Protein 5ZKT (pdb70)

Organism: Oryza sativa subsp. japonica (NCBI:txid39947)

Radius of gyration: 13.27 Å; Cα contacts (8 Å, |Δi|>4): 125; c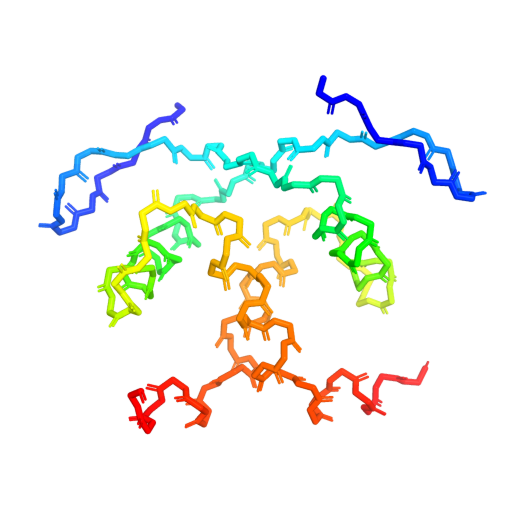hains: 2; bounding box: 32×37×24 Å

Solvent-accessible surface area: 6589 Å² total; per-residue (Å²): 93,127,9,174,25,113,140,30,101,90,66,44,121,3,120,0,44,73,69,4,0,72,85,0,12,81,8,12,57,136,35,60,81,112,85,41,5,96,0,0,35,51,0,18,134,32,0,46,66,25,20,106,154,156,51,108,5,163,39,119,162,33,99,61,34,43,91,2,116,0,40,72,74,8,0,76,66,0,23,76,9,20,68,116,43,58,80,139,117,26,12,114,0,0,50,57,0,24,146,29,1,44,82,16,20,115,156,40,174

InterPro domains:
  IPR005333 Transcription factor, TCP [PTHR31072] (51-388)
  IPR017887 Transcription factor TCP subgroup [PF03634] (60-194)
  IPR017887 Transcription factor TCP subgroup [PS51369] (61-119)
  IPR017888 CYC/TB1, R domain [PS51370] (178-195)

Structure (mmCIF, N/CA/C/O backbone):
data_5ZKT
#
_entry.id   5ZKT
#
_cell.length_a   42.280
_cell.length_b   43.710
_cell.length_c   72.370
_cell.angle_alpha   90.000
_cell.angle_beta   90.000
_cell.angle_gamma   90.000
#
_symmetry.space_group_name_H-M   'P 21 21 21'
#
loop_
_entity.id
_entity.type
_entity.pdbx_description
1 polymer 'Putative transcription factor PCF6'
2 water water
#
loop_
_atom_site.group_PDB
_atom_site.id
_atom_site.type_symbol
_atom_site.label_atom_id
_atom_site.label_alt_id
_atom_site.label_comp_id
_atom_site.label_asym_id
_atom_site.label_entity_id
_atom_site.label_seq_id
_atom_site.pdbx_PDB_ins_code
_atom_site.Cartn_x
_atom_site.Cartn_y
_atom_site.Cartn_z
_atom_site.occupancy
_atom_site.B_iso_or_equiv
_atom_site.auth_seq_id
_atom_site.auth_comp_id
_atom_site.auth_asym_id
_atom_site.auth_atom_id
_atom_site.pdbx_PDB_model_num
ATOM 1 N N . SER A 1 1 ? 16.307 7.424 -17.090 1.00 44.82 5 SER A N 1
ATOM 2 C CA . SER A 1 1 ? 15.734 7.113 -15.786 1.00 41.24 5 SER A CA 1
ATOM 3 C C . SER A 1 1 ? 14.558 8.028 -15.417 1.00 38.74 5 SER A C 1
ATOM 4 O O . SER A 1 1 ? 13.925 7.832 -14.382 1.00 36.54 5 SER A O 1
ATOM 7 N N . LYS A 1 2 ? 14.264 9.022 -16.256 1.00 35.38 6 LYS A N 1
ATOM 8 C CA . LYS A 1 2 ? 13.213 9.992 -15.971 1.00 31.36 6 LYS A CA 1
ATOM 9 C C . LYS A 1 2 ? 12.130 9.912 -17.040 1.00 31.10 6 LYS A C 1
ATOM 10 O O . LYS A 1 2 ? 12.341 9.354 -18.121 1.00 32.01 6 LYS A O 1
ATOM 16 N N . VAL A 1 3 ? 10.970 10.487 -16.729 1.00 26.87 7 VAL A N 1
ATOM 17 C CA . VAL A 1 3 ? 9.837 10.542 -17.651 1.00 27.10 7 VAL A CA 1
ATOM 18 C C . VAL A 1 3 ? 9.114 11.876 -17.463 1.00 23.86 7 VAL A C 1
ATOM 19 O O . VAL A 1 3 ? 9.030 12.398 -16.352 1.00 23.86 7 VAL A O 1
ATOM 23 N N . TYR A 1 4 ? 8.611 12.443 -18.558 1.00 26.11 8 TYR A N 1
ATOM 24 C CA . TYR A 1 4 ? 7.723 13.592 -18.440 1.00 25.18 8 TYR A CA 1
ATOM 25 C C . TYR A 1 4 ? 6.327 13.133 -18.045 1.00 25.21 8 TYR A C 1
ATOM 26 O O . TYR A 1 4 ? 5.818 12.147 -18.581 1.00 25.02 8 TYR A O 1
ATOM 35 N N . THR A 1 5 ? 5.706 13.855 -17.104 1.00 24.28 9 THR A N 1
ATOM 36 C CA . THR A 1 5 ? 4.291 13.698 -16.783 1.00 21.37 9 THR A CA 1
ATOM 37 C C . THR A 1 5 ? 3.605 15.054 -16.889 1.00 26.49 9 THR A C 1
ATOM 38 O O . THR A 1 5 ? 4.256 16.100 -16.999 1.00 25.94 9 THR A O 1
ATOM 42 N N . ALA A 1 6 ? 2.271 15.036 -16.850 1.00 24.42 10 ALA A N 1
ATOM 43 C CA . ALA A 1 6 ? 1.525 16.289 -16.878 1.00 26.59 10 ALA A CA 1
ATOM 44 C C . ALA A 1 6 ? 1.847 17.182 -15.685 1.00 31.34 10 ALA A C 1
ATOM 45 O O . ALA A 1 6 ? 1.664 18.400 -15.772 1.00 28.80 10 ALA A O 1
ATOM 47 N N . LYS A 1 7 ? 2.329 16.614 -14.580 1.00 27.82 11 LYS A N 1
ATOM 48 C CA . LYS A 1 7 ? 2.638 17.384 -13.382 1.00 33.20 11 LYS A CA 1
ATOM 49 C C . LYS A 1 7 ? 4.134 17.582 -13.168 1.00 34.60 11 LYS A C 1
ATOM 50 O O . LYS A 1 7 ? 4.536 18.044 -12.096 1.00 38.70 11 LYS A O 1
ATOM 56 N N . GLY A 1 8 ? 4.962 17.234 -14.142 1.00 31.13 12 GLY A N 1
ATOM 57 C CA . GLY A 1 8 ? 6.393 17.470 -14.085 1.00 34.01 12 GLY A CA 1
ATOM 58 C C . GLY A 1 8 ? 7.198 16.203 -14.306 1.00 33.41 12 GLY A C 1
ATOM 59 O O . GLY A 1 8 ? 6.666 15.111 -14.503 1.00 30.81 12 GLY A O 1
ATOM 60 N N . ILE A 1 9 ? 8.522 16.373 -14.266 1.00 31.24 13 ILE A N 1
ATOM 61 C CA . ILE A 1 9 ? 9.437 15.256 -14.465 1.00 32.06 13 ILE A CA 1
ATOM 62 C C . ILE A 1 9 ? 9.415 14.342 -13.245 1.00 33.28 13 ILE A C 1
ATOM 63 O O . ILE A 1 9 ? 9.394 14.809 -12.095 1.00 30.52 13 ILE A O 1
ATOM 68 N N . ARG A 1 10 ? 9.418 13.028 -13.490 1.00 29.08 14 ARG A N 1
ATOM 69 C CA . ARG A 1 10 ? 9.412 12.035 -12.421 1.00 28.77 14 ARG A CA 1
ATOM 70 C C . ARG A 1 10 ? 10.417 10.930 -12.724 1.00 28.35 14 ARG A C 1
ATOM 71 O O . ARG A 1 10 ? 10.839 10.731 -13.866 1.00 29.66 14 ARG A O 1
ATOM 79 N N . ASP A 1 11 ? 10.779 10.197 -11.673 1.00 29.80 15 ASP A N 1
ATOM 80 C CA . ASP A 1 11 ? 11.649 9.040 -11.804 1.00 31.22 15 ASP A CA 1
ATOM 81 C C . ASP A 1 11 ? 10.864 7.833 -12.298 1.00 30.83 15 ASP A C 1
ATOM 82 O O . ASP A 1 11 ? 9.734 7.590 -11.868 1.00 30.17 15 ASP A O 1
ATOM 87 N N . ARG A 1 12 ? 11.480 7.054 -13.183 1.00 25.30 16 ARG A N 1
ATOM 88 C CA . ARG A 1 12 ? 10.851 5.810 -13.601 1.00 24.21 16 ARG A CA 1
ATOM 89 C C . ARG A 1 12 ? 10.954 4.729 -12.531 1.00 28.03 16 ARG A C 1
ATOM 90 O O . ARG A 1 12 ? 10.142 3.801 -12.534 1.00 28.04 16 ARG A O 1
ATOM 98 N N . ARG A 1 13 ? 11.917 4.835 -11.620 1.00 27.45 17 ARG A N 1
ATOM 99 C CA . ARG A 1 13 ? 12.042 3.869 -10.534 1.00 26.87 17 ARG A CA 1
ATOM 100 C C . ARG A 1 13 ? 11.227 4.322 -9.331 1.00 28.09 17 ARG A C 1
ATOM 101 O O . ARG A 1 13 ? 11.337 5.474 -8.897 1.00 32.77 17 ARG A O 1
ATOM 109 N N . VAL A 1 14 ? 10.415 3.413 -8.790 1.00 25.18 18 VAL A N 1
ATOM 110 C CA . VAL A 1 14 ? 9.618 3.680 -7.602 1.00 25.53 18 VAL A CA 1
ATOM 111 C C . VAL A 1 14 ? 10.053 2.704 -6.521 1.00 27.05 18 VAL A C 1
ATOM 112 O O . VAL A 1 14 ? 10.360 1.546 -6.809 1.00 27.40 18 VAL A O 1
ATOM 116 N N . ARG A 1 15 ? 10.095 3.180 -5.288 1.00 23.92 19 ARG A N 1
ATOM 117 C CA . ARG A 1 15 ? 10.556 2.390 -4.155 1.00 26.26 19 ARG A CA 1
ATOM 118 C C . ARG A 1 15 ? 9.347 1.916 -3.358 1.00 26.40 19 ARG A C 1
ATOM 119 O O . ARG A 1 15 ? 8.558 2.734 -2.864 1.00 30.52 19 ARG A O 1
ATOM 127 N N . LEU A 1 16 ? 9.195 0.603 -3.239 1.00 26.15 20 LEU A N 1
ATOM 128 C CA . LEU A 1 16 ? 8.086 0.037 -2.485 1.00 23.33 20 LEU A CA 1
ATOM 129 C C . LEU A 1 16 ? 8.501 -0.165 -1.030 1.00 26.17 20 LEU A C 1
ATOM 130 O O . LEU A 1 16 ? 9.671 -0.419 -0.737 1.00 26.89 20 LEU A O 1
ATOM 135 N N . SER A 1 17 ? 7.534 -0.027 -0.122 1.00 24.09 21 SER A N 1
ATOM 136 C CA . SER A 1 17 ? 7.752 -0.427 1.263 1.00 26.20 21 SER A CA 1
ATOM 137 C C . SER A 1 17 ? 8.031 -1.925 1.326 1.00 27.40 21 SER A C 1
ATOM 138 O O . SER A 1 17 ? 7.761 -2.671 0.379 1.00 25.48 21 SER A O 1
ATOM 141 N N . VAL A 1 18 ? 8.587 -2.381 2.455 1.00 25.67 22 VAL A N 1
ATOM 142 C CA . VAL A 1 18 ? 8.835 -3.813 2.589 1.00 24.46 22 VAL A CA 1
ATOM 143 C C . VAL A 1 18 ? 7.527 -4.580 2.455 1.00 24.08 22 VAL A C 1
ATOM 144 O O . VAL A 1 18 ? 7.443 -5.577 1.727 1.00 25.91 22 VAL A O 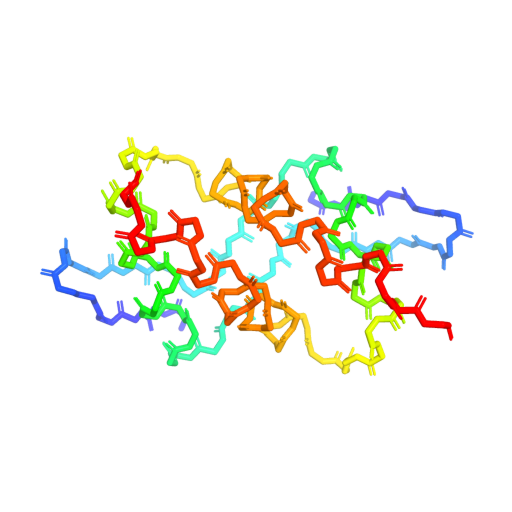1
ATOM 148 N N . SER A 1 19 ? 6.488 -4.115 3.148 1.00 26.30 23 SER A N 1
ATOM 149 C CA . SER A 1 19 ? 5.222 -4.834 3.174 1.00 28.23 23 SER A CA 1
ATOM 150 C C . SER A 1 19 ? 4.569 -4.847 1.798 1.00 27.04 23 SER A C 1
ATOM 151 O O . SER A 1 19 ? 4.085 -5.886 1.340 1.00 26.32 23 SER A O 1
ATOM 154 N N . THR A 1 20 ? 4.571 -3.704 1.119 1.00 25.11 24 THR A N 1
ATOM 155 C CA . THR A 1 20 ? 3.993 -3.643 -0.220 1.00 25.31 24 THR A CA 1
ATOM 156 C C . THR A 1 20 ? 4.817 -4.443 -1.223 1.00 24.06 24 THR A C 1
ATOM 157 O O . THR A 1 20 ? 4.260 -5.100 -2.107 1.00 24.91 24 THR A O 1
ATOM 161 N N . ALA A 1 21 ? 6.146 -4.415 -1.098 1.00 22.59 25 ALA A N 1
ATOM 162 C CA . ALA A 1 21 ? 6.977 -5.211 -1.997 1.00 23.66 25 ALA A CA 1
ATOM 163 C C . ALA A 1 21 ? 6.681 -6.704 -1.868 1.00 25.13 25 ALA A C 1
ATOM 164 O O . ALA A 1 21 ? 6.606 -7.414 -2.877 1.00 24.67 25 ALA A O 1
ATOM 166 N N . ILE A 1 22 ? 6.523 -7.208 -0.640 1.00 23.96 26 ILE A N 1
ATOM 167 C CA . ILE A 1 22 ? 6.198 -8.623 -0.465 1.00 25.31 26 ILE A CA 1
ATOM 168 C C . ILE A 1 22 ? 4.901 -8.973 -1.189 1.00 25.28 26 ILE A C 1
ATOM 169 O O . ILE A 1 22 ? 4.816 -9.990 -1.891 1.00 27.07 26 ILE A O 1
ATOM 174 N N . GLN A 1 23 ? 3.874 -8.130 -1.038 1.00 23.71 27 GLN A N 1
ATOM 175 C CA . GLN A 1 23 ? 2.601 -8.392 -1.703 1.00 27.12 27 GLN A CA 1
ATOM 176 C C . GLN A 1 23 ? 2.737 -8.282 -3.213 1.00 26.01 27 GLN A C 1
ATOM 177 O O . GLN A 1 23 ? 2.171 -9.093 -3.958 1.00 26.28 27 GLN A O 1
ATOM 183 N N . PHE A 1 24 ? 3.474 -7.272 -3.681 1.00 23.92 28 PHE A N 1
ATOM 184 C CA . PHE A 1 24 ? 3.581 -7.044 -5.121 1.00 20.77 28 PHE A CA 1
ATOM 185 C C . PHE A 1 24 ? 4.285 -8.206 -5.817 1.00 22.85 28 PHE A C 1
ATOM 186 O O . PHE A 1 24 ? 3.860 -8.659 -6.887 1.00 23.00 28 PHE A O 1
ATOM 194 N N . TYR A 1 25 ? 5.380 -8.694 -5.234 1.00 24.75 29 TYR A N 1
ATOM 195 C CA . TYR A 1 25 ? 6.111 -9.764 -5.891 1.00 26.50 29 TYR A CA 1
ATOM 196 C C . TYR A 1 25 ? 5.336 -11.069 -5.844 1.00 27.48 29 TYR A C 1
ATOM 197 O O . TYR A 1 25 ? 5.439 -11.873 -6.778 1.00 28.81 29 TYR A O 1
ATOM 206 N N . ASP A 1 26 ? 4.538 -11.288 -4.792 1.00 26.60 30 ASP A N 1
ATOM 207 C CA . ASP A 1 26 ? 3.650 -12.446 -4.786 1.00 28.27 30 ASP A CA 1
ATOM 208 C C . ASP A 1 26 ? 2.680 -12.369 -5.949 1.00 32.06 30 ASP A C 1
ATOM 209 O O . ASP A 1 26 ? 2.427 -13.369 -6.633 1.00 31.64 30 ASP A O 1
ATOM 214 N N . LEU A 1 27 ? 2.150 -11.172 -6.204 1.00 28.90 31 LEU A N 1
ATOM 215 C CA . LEU A 1 27 ? 1.232 -10.995 -7.319 1.00 29.77 31 LEU A CA 1
ATOM 216 C C . LEU A 1 27 ? 1.947 -11.126 -8.658 1.00 27.72 31 LEU A C 1
ATOM 217 O O . LEU A 1 27 ? 1.421 -11.749 -9.584 1.00 29.42 31 LEU A O 1
ATOM 222 N N . GLN A 1 28 ? 3.141 -10.533 -8.793 1.00 26.71 32 GLN A N 1
ATOM 223 C CA . GLN A 1 28 ? 3.869 -10.660 -10.055 1.00 29.12 32 GLN A CA 1
ATOM 224 C C . GLN A 1 28 ? 4.110 -12.124 -10.402 1.00 32.00 32 GLN A C 1
ATOM 225 O O . GLN A 1 28 ? 3.988 -12.524 -11.566 1.00 30.54 32 GLN A O 1
ATOM 231 N N . ASP A 1 29 ? 4.451 -12.937 -9.402 1.00 31.69 33 ASP A N 1
ATOM 232 C CA . ASP A 1 29 ? 4.662 -14.360 -9.646 1.00 35.09 33 ASP A CA 1
ATOM 233 C C . ASP A 1 29 ? 3.371 -15.031 -10.107 1.00 33.70 33 ASP A C 1
ATOM 234 O O . ASP A 1 29 ? 3.381 -15.805 -11.071 1.00 37.16 33 ASP A O 1
ATOM 239 N N . ARG A 1 30 ? 2.252 -14.739 -9.435 1.00 28.29 34 ARG A N 1
ATOM 240 C CA . ARG A 1 30 ? 0.973 -15.341 -9.817 1.00 34.53 34 ARG A CA 1
ATOM 241 C C . ARG A 1 30 ? 0.562 -14.931 -11.225 1.00 33.18 34 ARG A C 1
ATOM 242 O O . ARG A 1 30 ? 0.009 -15.741 -11.976 1.00 35.45 34 ARG A O 1
ATOM 250 N N . LEU A 1 31 ? 0.806 -13.672 -11.598 1.00 27.13 35 LEU A N 1
ATOM 251 C CA . LEU A 1 31 ? 0.432 -13.231 -12.939 1.00 26.19 35 LEU A CA 1
ATOM 252 C C . LEU A 1 31 ? 1.319 -13.861 -14.001 1.00 30.56 35 LEU A C 1
ATOM 253 O O . LEU A 1 31 ? 0.855 -14.129 -15.115 1.00 30.56 35 LEU A O 1
ATOM 258 N N . GLY A 1 32 ? 2.591 -14.091 -13.682 1.00 28.60 36 GLY A N 1
ATOM 259 C CA . GLY A 1 32 ? 3.536 -14.695 -14.601 1.00 30.12 36 GLY A CA 1
ATOM 260 C C . GLY A 1 32 ? 4.294 -13.731 -15.484 1.00 34.69 36 GLY A C 1
ATOM 261 O O . GLY A 1 32 ? 5.004 -14.181 -16.396 1.00 34.52 36 GLY A O 1
ATOM 262 N N . TYR A 1 33 ? 4.158 -12.425 -15.260 1.00 31.85 37 TYR A N 1
ATOM 263 C CA . TYR A 1 33 ? 4.869 -11.443 -16.066 1.00 30.14 37 TYR A CA 1
ATOM 264 C C . TYR A 1 33 ? 6.355 -11.445 -15.737 1.00 34.74 37 TYR A C 1
ATOM 265 O O . TYR A 1 33 ? 6.750 -11.547 -14.571 1.00 35.16 37 TYR A O 1
ATOM 274 N N . ASP A 1 34 ? 7.174 -11.295 -16.780 1.00 35.97 38 ASP A N 1
ATOM 275 C CA . ASP A 1 34 ? 8.623 -11.275 -16.610 1.00 41.63 38 ASP A CA 1
ATOM 276 C C . ASP A 1 34 ? 9.107 -9.953 -16.023 1.00 39.94 38 ASP A C 1
ATOM 277 O O . ASP A 1 34 ? 10.006 -9.935 -15.173 1.00 41.58 38 ASP A O 1
ATOM 282 N N . GLN A 1 35 ? 8.537 -8.848 -16.462 1.00 35.98 39 GLN A N 1
ATOM 283 C CA . GLN A 1 35 ? 8.940 -7.517 -16.029 1.00 32.83 39 GLN A CA 1
ATOM 284 C C . GLN A 1 35 ? 7.978 -7.011 -14.975 1.00 27.66 39 GLN A C 1
ATOM 285 O O . GLN A 1 35 ? 6.762 -7.044 -15.206 1.00 28.57 39 GLN A O 1
ATOM 291 N N . PRO A 1 36 ? 8.463 -6.518 -13.837 1.00 26.97 40 PRO A N 1
ATOM 292 C CA . PRO A 1 36 ? 7.545 -5.972 -12.824 1.00 24.10 40 PRO A CA 1
ATOM 293 C C . PRO A 1 36 ? 6.672 -4.849 -13.357 1.00 22.55 40 PRO A C 1
ATOM 294 O O . PRO A 1 36 ? 5.545 -4.678 -12.888 1.00 23.75 40 PRO A O 1
ATOM 298 N N . SER A 1 37 ? 7.161 -4.072 -14.325 1.00 22.18 41 SER A N 1
ATOM 299 C CA . SER A 1 37 ? 6.344 -2.985 -14.868 1.00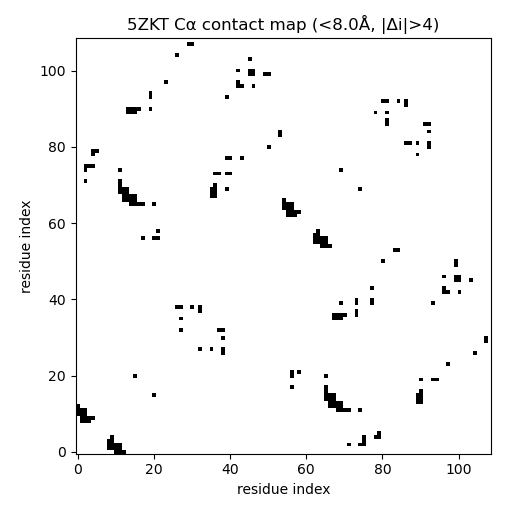 21.96 41 SER A CA 1
ATOM 300 C C . SER A 1 37 ? 5.024 -3.504 -15.442 1.00 23.28 41 SER A C 1
ATOM 301 O O . SER A 1 37 ? 3.980 -2.850 -15.308 1.00 22.00 41 SER A O 1
ATOM 304 N N . LYS A 1 38 ? 5.037 -4.689 -16.066 1.00 21.37 42 LYS A N 1
ATOM 305 C CA . LYS A 1 38 ? 3.801 -5.224 -16.631 1.00 22.66 42 LYS A CA 1
ATOM 306 C C . LYS A 1 38 ? 2.793 -5.618 -15.555 1.00 21.28 42 LYS A C 1
ATOM 307 O O . LYS A 1 38 ? 1.578 -5.556 -15.799 1.00 20.78 42 LYS A O 1
ATOM 313 N N . ALA A 1 39 ? 3.257 -6.050 -14.374 1.00 21.17 43 ALA A N 1
ATOM 314 C CA . ALA A 1 39 ? 2.317 -6.314 -13.288 1.00 21.68 43 ALA A CA 1
ATOM 315 C C . ALA A 1 39 ? 1.696 -5.018 -12.772 1.00 22.25 43 ALA A C 1
ATOM 316 O O . ALA A 1 39 ? 0.524 -5.002 -12.382 1.00 19.72 43 ALA A O 1
ATOM 318 N N . ILE A 1 40 ? 2.468 -3.927 -12.747 1.00 20.27 44 ILE A N 1
ATOM 319 C CA . ILE A 1 40 ? 1.895 -2.634 -12.366 1.00 20.29 44 ILE A CA 1
ATOM 320 C C . ILE A 1 40 ? 0.849 -2.208 -13.381 1.00 19.79 44 ILE A C 1
ATOM 321 O O . ILE A 1 40 ? -0.243 -1.760 -13.018 1.00 20.08 44 ILE A O 1
ATOM 326 N N . GLU A 1 41 ? 1.166 -2.340 -14.672 1.00 19.67 45 GLU A N 1
ATOM 327 C CA . GLU A 1 41 ? 0.188 -2.016 -15.709 1.00 18.40 45 GLU A CA 1
ATOM 328 C C . GLU A 1 41 ? -1.071 -2.869 -15.567 1.00 21.53 45 GLU A C 1
ATOM 329 O O . GLU A 1 41 ? -2.195 -2.377 -15.732 1.00 21.34 45 GLU A O 1
ATOM 335 N N . TRP A 1 42 ? -0.904 -4.152 -15.251 1.00 19.10 46 TRP A N 1
ATOM 336 C CA . TRP A 1 42 ? -2.059 -5.022 -15.088 1.00 20.03 46 TRP A CA 1
ATOM 337 C C . TRP A 1 42 ? -2.930 -4.546 -13.936 1.00 19.29 46 TRP A C 1
ATOM 338 O O . TRP A 1 42 ? -4.160 -4.506 -14.051 1.00 21.43 46 TRP A O 1
ATOM 349 N N . LEU A 1 43 ? -2.305 -4.175 -12.818 1.00 18.74 47 LEU A N 1
ATOM 350 C CA . LEU A 1 43 ? -3.065 -3.640 -11.691 1.00 20.95 47 LEU A CA 1
ATOM 351 C C . LEU A 1 43 ? -3.859 -2.408 -12.090 1.00 20.56 47 LEU A C 1
ATOM 352 O O . LEU A 1 43 ? -5.017 -2.253 -11.694 1.00 19.94 47 LEU A O 1
ATOM 357 N N . ILE A 1 44 ? -3.241 -1.493 -12.842 1.00 21.00 48 ILE A N 1
ATOM 358 C CA . ILE A 1 44 ? -3.954 -0.288 -13.250 1.00 21.04 48 ILE A CA 1
ATOM 359 C C . ILE A 1 44 ? -5.188 -0.659 -14.069 1.00 24.08 48 ILE A C 1
ATOM 360 O O . ILE A 1 44 ? -6.283 -0.127 -13.852 1.00 25.55 48 ILE A O 1
ATOM 365 N N . LYS A 1 45 ? -5.038 -1.619 -14.987 1.00 21.95 49 LYS A N 1
ATOM 366 C CA . LYS A 1 45 ? -6.178 -2.053 -15.787 1.00 22.09 49 LYS A CA 1
ATOM 367 C C . LYS A 1 45 ? -7.227 -2.749 -14.932 1.00 25.12 49 LYS A C 1
ATOM 368 O O . LYS A 1 45 ? -8.429 -2.506 -15.094 1.00 24.01 49 LYS A O 1
ATOM 374 N N . ALA A 1 46 ? -6.791 -3.613 -14.010 1.00 22.44 50 ALA A N 1
ATOM 375 C CA . ALA A 1 46 ? -7.734 -4.400 -13.228 1.00 19.19 50 ALA A CA 1
ATOM 376 C C . ALA A 1 46 ? -8.446 -3.561 -12.173 1.00 24.14 50 ALA A C 1
ATOM 377 O O . ALA A 1 46 ? -9.506 -3.969 -11.683 1.00 25.82 50 ALA A O 1
ATOM 379 N N . ALA A 1 47 ? -7.895 -2.404 -11.809 1.00 22.17 51 ALA A N 1
ATOM 380 C CA . ALA A 1 47 ? -8.523 -1.517 -10.838 1.00 22.12 51 ALA A CA 1
ATOM 381 C C . ALA A 1 47 ? -9.448 -0.492 -11.492 1.00 26.73 51 ALA A C 1
ATOM 382 O O . ALA A 1 47 ? -9.880 0.454 -10.825 1.00 25.34 51 ALA A O 1
ATOM 384 N N . ALA A 1 48 ? -9.775 -0.677 -12.773 1.00 26.90 52 ALA A N 1
ATOM 385 C CA . ALA A 1 48 ? -10.463 0.358 -13.544 1.00 30.05 52 ALA A CA 1
ATOM 386 C C . ALA A 1 48 ? -11.775 0.796 -12.899 1.00 32.27 52 ALA A C 1
ATOM 387 O O . ALA A 1 48 ? -12.117 1.986 -12.926 1.00 35.51 52 ALA A O 1
ATOM 389 N N . ALA A 1 49 ? -12.533 -0.142 -12.326 1.00 30.52 53 ALA A N 1
ATOM 390 C CA . ALA A 1 49 ? -13.823 0.224 -11.746 1.00 34.92 53 ALA A CA 1
ATOM 391 C C . ALA A 1 49 ? -13.636 1.151 -10.551 1.00 39.44 53 ALA A C 1
ATOM 392 O O . ALA A 1 49 ? -14.300 2.190 -10.446 1.00 40.39 53 ALA A O 1
ATOM 394 N N 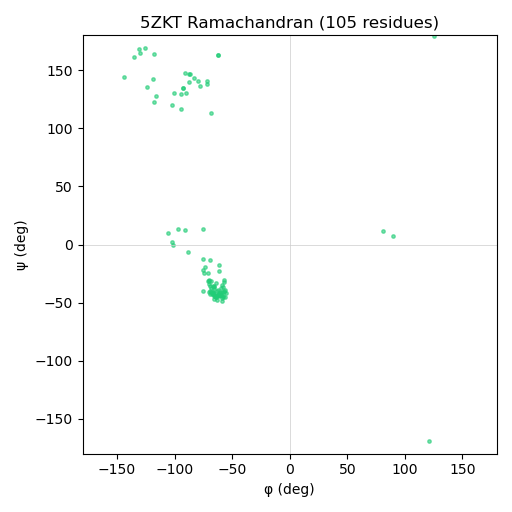. ALA A 1 50 ? -12.709 0.809 -9.652 1.00 34.29 54 ALA A N 1
ATOM 395 C CA . ALA A 1 50 ? -12.446 1.678 -8.512 1.00 33.04 54 ALA A CA 1
ATOM 396 C C . ALA A 1 50 ? -11.828 3.002 -8.949 1.00 38.37 54 ALA A C 1
ATOM 397 O O . ALA A 1 50 ? -12.121 4.048 -8.355 1.00 39.86 54 ALA A O 1
ATOM 399 N N . ILE A 1 51 ? -10.984 2.983 -9.984 1.00 32.87 55 ILE A N 1
ATOM 400 C CA . ILE A 1 51 ? -10.375 4.218 -10.469 1.00 28.58 55 ILE A CA 1
ATOM 401 C C . ILE A 1 51 ? -11.431 5.131 -11.075 1.00 40.07 55 ILE A C 1
ATOM 402 O O . ILE A 1 51 ? -11.401 6.354 -10.880 1.00 42.02 55 ILE A O 1
ATOM 407 N N . ASP A 1 52 ? -12.376 4.557 -11.823 1.00 37.90 56 ASP A N 1
ATOM 408 C CA . ASP A 1 52 ? -13.429 5.366 -12.431 1.00 46.47 56 ASP A CA 1
ATOM 409 C C . ASP A 1 52 ? -14.249 6.077 -11.362 1.00 46.26 56 ASP A C 1
ATOM 410 O O . ASP A 1 52 ? -14.587 7.257 -11.511 1.00 53.58 56 ASP A O 1
ATOM 415 N N . LYS A 1 53 ? -14.555 5.376 -10.266 1.00 46.05 57 LYS A N 1
ATOM 416 C CA . LYS A 1 53 ? -15.354 5.917 -9.171 1.00 50.09 57 LYS A CA 1
ATOM 417 C C . LYS A 1 53 ? -14.574 6.888 -8.295 1.00 54.18 57 LYS A C 1
ATOM 418 O O . LYS A 1 53 ? -15.043 7.216 -7.198 1.00 55.96 57 LYS A O 1
ATOM 424 N N . LEU A 1 54 ? -13.408 7.339 -8.761 1.00 54.76 58 LEU A N 1
ATOM 425 C CA . LEU A 1 54 ? -12.545 8.293 -8.060 1.00 56.68 58 LEU A CA 1
ATOM 426 C C . LEU A 1 54 ? -12.050 7.742 -6.723 1.00 61.39 58 LEU A C 1
ATOM 427 O O . LEU A 1 54 ? -12.831 7.473 -5.807 1.00 65.93 58 LEU A O 1
ATOM 432 N N . SER B 1 1 ? 17.875 -1.653 0.141 1.00 36.19 5 SER B N 1
ATOM 433 C CA . SER B 1 1 ? 16.704 -1.771 -0.723 1.00 37.00 5 SER B CA 1
ATOM 434 C C . SER B 1 1 ? 16.337 -3.225 -1.061 1.00 38.77 5 SER B C 1
ATOM 435 O O . SER B 1 1 ? 15.502 -3.477 -1.933 1.00 39.77 5 SER B O 1
ATOM 438 N N . LYS B 1 2 ? 16.942 -4.187 -0.373 1.00 39.43 6 LYS B N 1
ATOM 439 C CA . LYS B 1 2 ? 16.608 -5.584 -0.602 1.00 37.15 6 LYS B CA 1
ATOM 440 C C . LYS B 1 2 ? 15.433 -6.003 0.272 1.00 38.15 6 LYS B C 1
ATOM 441 O O . LYS B 1 2 ? 15.251 -5.509 1.388 1.00 38.80 6 LYS B O 1
ATOM 447 N N . VAL B 1 3 ? 14.617 -6.912 -0.256 1.00 30.75 7 VAL B N 1
ATOM 448 C CA . VAL B 1 3 ? 13.568 -7.560 0.520 1.00 31.78 7 VAL B CA 1
ATOM 449 C C . VAL B 1 3 ? 13.766 -9.068 0.433 1.00 34.18 7 VAL B C 1
ATOM 450 O O . VAL B 1 3 ? 14.073 -9.612 -0.634 1.00 27.59 7 VAL B O 1
ATOM 454 N N . TYR B 1 4 ? 13.638 -9.740 1.569 1.00 32.78 8 TYR B N 1
ATOM 455 C CA . TYR B 1 4 ? 13.758 -11.187 1.606 1.00 32.86 8 TYR B CA 1
ATOM 456 C C . TYR B 1 4 ? 12.388 -11.823 1.448 1.00 30.01 8 TYR B C 1
ATOM 457 O O . TYR B 1 4 ? 11.408 -11.388 2.057 1.00 33.27 8 TYR B O 1
ATOM 466 N N . THR B 1 5 ? 12.314 -12.845 0.605 1.00 31.54 9 THR B N 1
ATOM 467 C CA . THR B 1 5 ? 11.077 -13.580 0.414 1.00 33.28 9 THR B CA 1
ATOM 468 C C . THR B 1 5 ? 11.358 -15.068 0.526 1.00 31.67 9 THR B C 1
ATOM 469 O O . THR B 1 5 ? 12.515 -15.509 0.534 1.00 31.10 9 THR B O 1
ATOM 473 N N . ALA B 1 6 ? 10.273 -15.843 0.612 1.00 33.97 10 ALA B N 1
ATOM 474 C CA . ALA B 1 6 ? 10.390 -17.298 0.636 1.00 35.97 10 ALA B CA 1
ATOM 475 C C . ALA B 1 6 ? 11.017 -17.848 -0.637 1.00 34.46 10 ALA B C 1
ATOM 476 O O . ALA B 1 6 ? 11.479 -18.993 -0.644 1.00 38.05 10 ALA B O 1
ATOM 478 N N . LYS B 1 7 ? 11.043 -17.061 -1.708 1.00 32.92 11 LYS B N 1
ATOM 479 C CA . LYS B 1 7 ? 11.625 -17.463 -2.980 1.00 34.66 11 LYS B CA 1
ATOM 480 C C . LYS B 1 7 ? 13.002 -16.858 -3.220 1.00 38.80 11 LYS B C 1
ATOM 481 O O . LYS B 1 7 ? 13.585 -17.077 -4.289 1.00 39.69 11 LYS B O 1
ATOM 487 N N . GLY B 1 8 ? 13.525 -16.096 -2.267 1.00 32.99 12 GLY B N 1
ATOM 488 C CA . GLY B 1 8 ? 14.817 -15.455 -2.384 1.00 34.90 12 GLY B CA 1
ATOM 489 C C . GLY B 1 8 ? 14.699 -13.948 -2.264 1.00 34.09 12 GLY B C 1
ATOM 490 O O . GLY B 1 8 ? 13.649 -13.399 -1.921 1.00 32.99 12 GLY B O 1
ATOM 491 N N . ILE B 1 9 ? 15.802 -13.274 -2.580 1.00 34.58 13 ILE B N 1
ATOM 492 C CA . ILE B 1 9 ? 15.901 -11.831 -2.389 1.00 31.57 13 ILE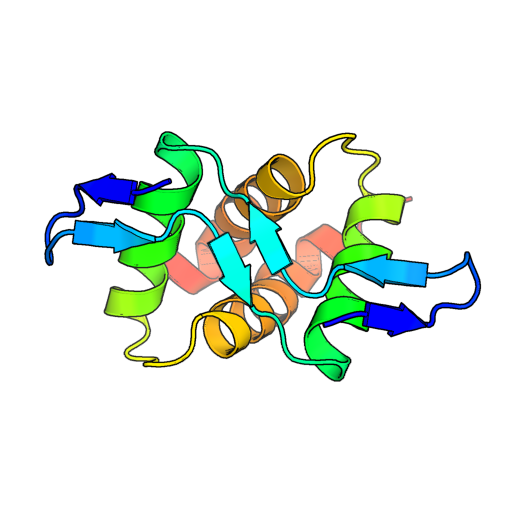 B CA 1
ATOM 493 C C . ILE B 1 9 ? 15.371 -11.118 -3.622 1.00 32.59 13 ILE B C 1
ATOM 494 O O . ILE B 1 9 ? 15.571 -11.575 -4.752 1.00 30.20 13 ILE B O 1
ATOM 499 N N . ARG B 1 10 ? 14.644 -10.025 -3.398 1.00 27.84 14 ARG B N 1
ATOM 500 C CA . ARG B 1 10 ? 14.135 -9.180 -4.470 1.00 30.65 14 ARG B CA 1
ATOM 501 C C . ARG B 1 10 ? 14.476 -7.724 -4.172 1.00 31.22 14 ARG B C 1
ATOM 502 O O . ARG B 1 10 ? 14.820 -7.360 -3.047 1.00 30.60 14 ARG B O 1
ATOM 510 N N . ASP B 1 11 ? 14.362 -6.878 -5.194 1.00 30.63 1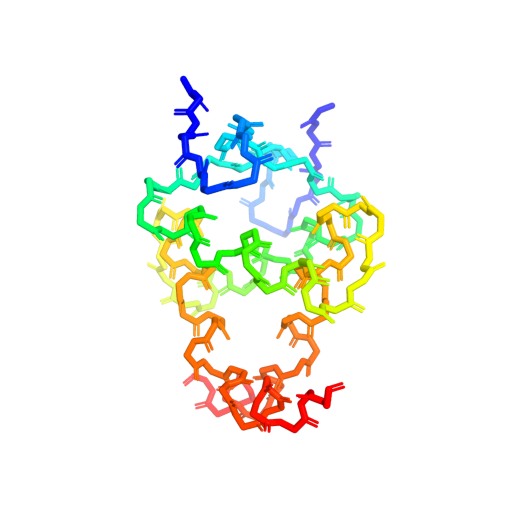5 ASP B N 1
ATOM 511 C CA . ASP B 1 11 ? 14.655 -5.458 -5.044 1.00 32.13 15 ASP B CA 1
ATOM 512 C C . ASP B 1 11 ? 13.380 -4.696 -4.710 1.00 29.74 15 ASP B C 1
ATOM 513 O O . ASP B 1 11 ? 12.339 -4.920 -5.330 1.00 32.54 15 ASP B O 1
ATOM 518 N N . ARG B 1 12 ? 13.462 -3.795 -3.729 1.00 27.42 16 ARG B N 1
ATOM 519 C CA . ARG B 1 12 ? 12.304 -2.969 -3.411 1.00 26.11 16 ARG B CA 1
ATOM 520 C C . ARG B 1 12 ? 12.079 -1.865 -4.427 1.00 27.04 16 ARG B C 1
ATOM 521 O O . ARG B 1 12 ? 11.019 -1.239 -4.399 1.00 27.99 16 ARG B O 1
ATOM 529 N N . ARG B 1 13 ? 13.039 -1.612 -5.304 1.00 25.85 17 ARG B N 1
ATOM 530 C CA . ARG B 1 13 ? 12.867 -0.628 -6.362 1.00 28.71 17 ARG B CA 1
ATOM 531 C C . ARG B 1 13 ? 12.383 -1.322 -7.630 1.00 29.57 17 ARG B C 1
ATOM 532 O O . ARG B 1 13 ? 12.964 -2.328 -8.062 1.00 30.81 17 ARG B O 1
ATOM 540 N N . VAL B 1 14 ? 11.309 -0.792 -8.211 1.00 28.54 18 VAL B N 1
ATOM 541 C CA . VAL B 1 14 ? 10.706 -1.326 -9.427 1.00 27.06 18 VAL B CA 1
ATOM 542 C C . VAL B 1 14 ? 10.846 -0.266 -10.510 1.00 25.61 18 VAL B C 1
ATOM 543 O O . VAL B 1 14 ? 10.471 0.888 -10.292 1.00 27.93 18 VAL B O 1
ATOM 547 N N . ARG B 1 15 ? 11.389 -0.644 -11.666 1.00 24.92 19 ARG B N 1
ATOM 548 C CA . ARG B 1 15 ? 11.558 0.293 -12.778 1.00 27.12 19 ARG B CA 1
ATOM 549 C C . ARG B 1 15 ? 10.365 0.187 -13.719 1.00 26.51 19 ARG B C 1
ATOM 550 O O . ARG B 1 15 ? 10.141 -0.863 -14.338 1.00 28.95 19 ARG B O 1
ATOM 558 N N . LEU B 1 16 ? 9.609 1.273 -13.841 1.00 23.96 20 LEU B N 1
ATOM 559 C CA . LEU B 1 16 ? 8.451 1.279 -14.721 1.00 21.78 20 LEU B CA 1
ATOM 560 C C . LEU B 1 16 ? 8.867 1.655 -16.135 1.00 24.01 20 LEU B C 1
ATOM 561 O O . LEU B 1 16 ? 9.794 2.444 -16.339 1.00 26.85 20 LEU B O 1
ATOM 566 N N . SER B 1 17 ? 8.171 1.076 -17.111 1.00 23.88 21 SER B N 1
ATOM 567 C CA . SER B 1 17 ? 8.297 1.542 -18.485 1.00 24.70 21 SER B CA 1
ATOM 568 C C . SER B 1 17 ? 7.832 2.991 -18.586 1.00 24.31 21 SER B C 1
ATOM 569 O O . SER B 1 17 ? 7.147 3.514 -17.706 1.00 22.55 21 SER B O 1
ATOM 572 N N . VAL B 1 18 ? 8.206 3.654 -19.686 1.00 24.13 22 VAL B N 1
ATOM 573 C CA . VAL B 1 18 ? 7.816 5.053 -19.841 1.00 23.05 22 VAL B CA 1
ATOM 574 C C . VAL B 1 18 ? 6.299 5.184 -19.796 1.00 23.19 22 VAL B C 1
ATOM 575 O O . VAL B 1 18 ? 5.754 6.021 -19.068 1.00 21.95 22 VAL B O 1
ATOM 579 N N . SER B 1 19 ? 5.593 4.351 -20.574 1.00 23.76 23 SER B N 1
ATOM 580 C CA . SER B 1 19 ? 4.141 4.479 -20.658 1.00 22.40 23 SER B CA 1
ATOM 581 C C . SER B 1 19 ? 3.475 4.122 -19.344 1.00 22.61 23 SER B C 1
ATOM 582 O O . SER B 1 19 ? 2.529 4.795 -18.915 1.00 21.86 23 SER B O 1
ATOM 585 N N . THR B 1 20 ? 3.938 3.054 -18.701 1.00 19.74 24 THR B N 1
ATOM 586 C CA . THR B 1 20 ? 3.339 2.685 -17.416 1.00 20.86 24 THR B CA 1
ATOM 587 C C . THR B 1 20 ? 3.621 3.747 -16.358 1.00 22.04 24 THR B C 1
ATOM 588 O O . THR B 1 20 ? 2.766 4.030 -15.504 1.00 20.51 24 THR B O 1
ATOM 592 N N . ALA B 1 21 ? 4.812 4.355 -16.393 1.00 19.05 25 ALA B N 1
ATOM 593 C CA . ALA B 1 21 ? 5.105 5.425 -15.440 1.00 19.79 25 ALA B CA 1
ATOM 594 C C . ALA B 1 21 ? 4.139 6.589 -15.610 1.00 19.71 25 ALA B C 1
ATOM 595 O O . ALA B 1 21 ? 3.646 7.149 -14.624 1.00 20.38 25 ALA B O 1
ATOM 597 N N . ILE B 1 22 ? 3.857 6.976 -16.856 1.00 20.39 26 ILE B N 1
ATOM 598 C CA . ILE B 1 22 ? 2.942 8.095 -17.065 1.00 20.68 26 ILE B CA 1
ATOM 599 C C . ILE B 1 22 ? 1.563 7.774 -16.498 1.00 22.63 26 ILE B C 1
ATOM 600 O O . ILE B 1 22 ? 0.954 8.599 -15.802 1.00 23.89 26 ILE B O 1
ATOM 605 N N . GLN B 1 23 ? 1.060 6.561 -16.756 1.00 20.71 27 GLN B N 1
ATOM 606 C CA . GLN B 1 23 ? -0.241 6.163 -16.225 1.00 19.38 27 GLN B CA 1
ATOM 607 C C . GLN B 1 23 ? -0.222 6.058 -14.705 1.00 23.08 27 GLN B C 1
ATOM 608 O O . GLN B 1 23 ? -1.180 6.455 -14.030 1.00 23.51 27 GLN B O 1
ATOM 614 N N . PHE B 1 24 ? 0.846 5.486 -14.157 1.00 19.85 28 PHE B N 1
ATOM 615 C CA . PHE B 1 24 ? 0.914 5.295 -12.715 1.00 17.50 28 PHE B CA 1
ATOM 616 C C . PHE B 1 24 ? 0.945 6.631 -11.985 1.00 20.47 28 PHE B C 1
ATOM 617 O O . PHE B 1 24 ? 0.248 6.817 -10.978 1.00 22.89 28 PHE B O 1
ATOM 625 N N . TYR B 1 25 ? 1.746 7.580 -12.476 1.00 19.96 29 TYR B N 1
ATOM 626 C CA . TYR B 1 25 ? 1.839 8.854 -11.781 1.00 22.28 29 TYR B CA 1
ATOM 627 C C . TYR B 1 25 ? 0.555 9.660 -11.921 1.00 24.04 29 TYR B C 1
ATOM 628 O O . TYR B 1 25 ? 0.199 10.409 -11.001 1.00 25.03 29 TYR B O 1
ATOM 637 N N . ASP B 1 26 ? -0.171 9.498 -13.029 1.00 23.37 30 ASP B N 1
ATOM 638 C CA . ASP B 1 26 ? -1.483 10.137 -13.134 1.00 26.56 30 ASP B CA 1
ATOM 639 C C . ASP B 1 26 ? -2.417 9.621 -12.051 1.00 26.11 30 ASP B C 1
ATOM 640 O O . ASP B 1 26 ? -3.144 10.400 -11.419 1.00 26.51 30 ASP B O 1
ATOM 645 N N . LEU B 1 27 ? -2.406 8.304 -11.829 1.00 25.19 31 LEU B N 1
ATOM 646 C CA . LEU B 1 27 ? -3.202 7.711 -10.758 1.00 23.99 31 LEU B CA 1
ATOM 647 C C . LEU B 1 27 ? -2.749 8.201 -9.387 1.00 25.01 31 LEU B C 1
ATOM 648 O O . LEU B 1 27 ? -3.579 8.555 -8.537 1.00 27.55 31 LEU B O 1
ATOM 653 N N . GLN B 1 28 ? -1.435 8.188 -9.129 1.00 21.63 32 GLN B N 1
ATOM 654 C CA . GLN B 1 28 ? -0.945 8.664 -7.841 1.00 22.87 32 GLN B CA 1
ATOM 655 C C . GLN B 1 28 ? -1.422 10.089 -7.578 1.00 28.68 32 GLN B C 1
ATOM 656 O O . GLN B 1 28 ? -1.852 10.419 -6.462 1.00 28.45 32 GLN B O 1
ATOM 662 N N . ASP B 1 29 ? -1.387 10.934 -8.612 1.00 27.50 33 ASP B N 1
ATOM 663 C CA . ASP B 1 29 ? -1.883 12.304 -8.489 1.00 30.32 33 ASP B CA 1
ATOM 664 C C . ASP B 1 29 ? -3.382 12.338 -8.206 1.00 32.03 33 ASP B C 1
ATOM 665 O O . ASP B 1 29 ? -3.840 13.120 -7.365 1.00 35.07 33 ASP B O 1
ATOM 670 N N . ARG B 1 30 ? -4.170 11.520 -8.915 1.00 29.15 34 ARG B N 1
ATOM 671 C CA . ARG B 1 30 ? -5.609 11.503 -8.658 1.00 29.35 34 ARG B CA 1
ATOM 672 C C . ARG B 1 30 ? -5.923 11.007 -7.251 1.00 34.72 34 ARG B C 1
ATOM 673 O O . ARG B 1 30 ? -6.882 11.478 -6.628 1.00 33.64 34 ARG B O 1
ATOM 681 N N . LEU B 1 31 ? -5.120 10.082 -6.727 1.00 28.36 35 LEU B N 1
ATOM 682 C CA . LEU B 1 31 ? -5.311 9.592 -5.373 1.00 28.28 35 LEU B CA 1
ATOM 683 C C . LEU B 1 31 ? -4.865 10.597 -4.317 1.00 34.00 35 LEU B C 1
ATOM 684 O O . LEU B 1 31 ? -5.337 10.530 -3.174 1.00 36.71 35 LEU B O 1
ATOM 689 N N . GLY B 1 32 ? -3.956 11.507 -4.659 1.00 34.82 36 GLY B N 1
ATOM 690 C CA . GLY B 1 32 ? -3.443 12.468 -3.701 1.00 35.81 36 GLY B CA 1
ATOM 691 C C . GLY B 1 32 ? -2.351 11.958 -2.788 1.00 39.93 36 GLY B C 1
ATOM 692 O O . GLY B 1 32 ? -2.026 12.627 -1.801 1.00 38.09 36 GLY B O 1
ATOM 693 N N . TYR B 1 33 ? -1.781 10.794 -3.075 1.00 33.19 37 TYR B N 1
ATOM 694 C CA . TYR B 1 33 ? -0.705 10.247 -2.266 1.00 33.64 37 TYR B CA 1
ATOM 695 C C . TYR B 1 33 ? 0.633 10.849 -2.680 1.00 37.88 37 TYR B C 1
ATOM 696 O O . TYR B 1 33 ? 0.890 11.094 -3.864 1.00 39.17 37 TYR B O 1
ATOM 705 N N . ASP B 1 34 ? 1.501 11.073 -1.695 1.00 43.33 38 ASP B N 1
ATOM 706 C CA . ASP B 1 34 ? 2.832 11.579 -1.996 1.00 43.98 38 ASP B CA 1
ATOM 707 C C . ASP B 1 34 ? 3.899 10.493 -1.961 1.00 43.39 38 ASP B C 1
ATOM 708 O O . ASP B 1 34 ? 5.066 10.781 -2.244 1.00 47.65 38 ASP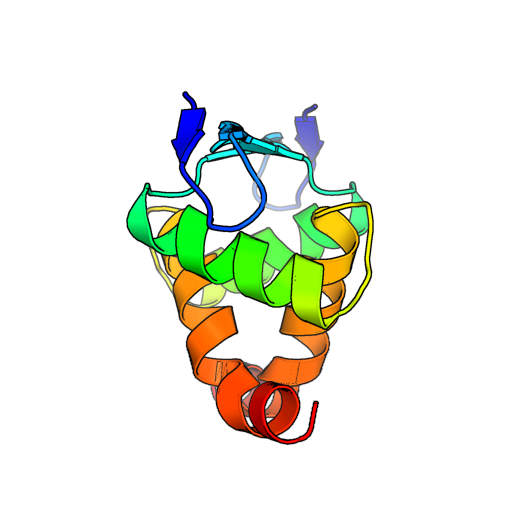 B O 1
ATOM 713 N N . GLN B 1 35 ? 3.529 9.250 -1.659 1.00 39.04 39 GLN B N 1
ATOM 714 C CA . GLN B 1 35 ? 4.453 8.124 -1.747 1.00 35.89 39 GLN B CA 1
ATOM 715 C C . GLN B 1 35 ? 3.941 7.133 -2.781 1.00 31.71 39 GLN B C 1
ATOM 716 O O . GLN B 1 35 ? 2.815 6.628 -2.630 1.00 29.61 39 GLN B O 1
ATOM 722 N N . PRO B 1 36 ? 4.718 6.799 -3.817 1.00 32.05 40 PRO B N 1
ATOM 723 C CA . PRO B 1 36 ? 4.237 5.817 -4.808 1.00 28.39 40 PRO B CA 1
ATOM 724 C C . PRO B 1 36 ? 3.870 4.479 -4.201 1.00 28.02 40 PRO B C 1
ATOM 725 O O . PRO B 1 36 ? 2.968 3.799 -4.706 1.00 26.04 40 PRO B O 1
ATOM 729 N N . SER B 1 37 ? 4.560 4.063 -3.134 1.00 23.36 41 SER B N 1
ATOM 730 C CA . SER B 1 37 ? 4.250 2.767 -2.554 1.00 23.81 41 SER B CA 1
ATOM 731 C C . SER B 1 37 ? 2.799 2.692 -2.103 1.00 23.87 41 SER B C 1
ATOM 732 O O . SER B 1 37 ? 2.174 1.631 -2.212 1.00 23.49 41 SER B O 1
ATOM 735 N N . LYS B 1 38 ? 2.239 3.803 -1.605 1.00 24.39 42 LYS B N 1
ATOM 736 C CA . LYS B 1 38 ? 0.855 3.775 -1.144 1.00 23.11 42 LYS B CA 1
ATOM 737 C C . LYS B 1 38 ? -0.121 3.636 -2.306 1.00 22.52 42 LYS B C 1
ATOM 738 O O . LYS B 1 38 ? -1.194 3.038 -2.146 1.00 22.89 42 LYS B O 1
ATOM 744 N N . ALA B 1 39 ? 0.222 4.180 -3.474 1.00 23.54 43 ALA B N 1
ATOM 745 C CA . ALA B 1 39 ? -0.620 3.963 -4.647 1.00 23.00 43 ALA B CA 1
ATOM 746 C C . ALA B 1 39 ? -0.618 2.498 -5.067 1.00 22.12 43 ALA B C 1
ATOM 747 O O . ALA B 1 39 ? -1.637 1.977 -5.533 1.00 22.90 43 ALA B O 1
ATOM 749 N N . ILE B 1 40 ? 0.521 1.811 -4.931 1.00 22.30 44 ILE B N 1
ATOM 750 C CA . ILE B 1 40 ? 0.556 0.392 -5.281 1.00 22.33 44 ILE B CA 1
ATOM 751 C C . ILE B 1 40 ? -0.274 -0.417 -4.292 1.00 23.30 44 ILE B C 1
ATOM 752 O O . ILE B 1 40 ? -1.029 -1.320 -4.675 1.00 24.49 44 ILE B O 1
ATOM 757 N N . GLU B 1 41 ? -0.177 -0.074 -3.006 1.00 21.90 45 GLU B N 1
ATOM 758 C CA . GLU B 1 41 ? -1.028 -0.672 -1.982 1.00 24.25 45 GLU B CA 1
ATOM 759 C C . GLU B 1 41 ? -2.504 -0.491 -2.325 1.00 23.40 45 GLU B C 1
ATOM 760 O O . GLU B 1 41 ? -3.301 -1.437 -2.243 1.00 25.13 45 GLU B O 1
ATOM 766 N N . TRP B 1 42 ? -2.872 0.725 -2.735 1.00 22.26 46 TRP B N 1
ATOM 767 C CA . TRP B 1 42 ? -4.244 1.019 -3.143 1.00 21.80 46 TRP B CA 1
ATOM 768 C C . TRP B 1 42 ? -4.664 0.145 -4.318 1.00 24.52 46 TRP B C 1
ATOM 769 O O . TRP B 1 42 ? -5.767 -0.417 -4.327 1.00 22.12 46 TRP B O 1
ATOM 780 N N . LEU B 1 43 ? -3.779 -0.004 -5.306 1.00 21.99 47 LEU B N 1
ATOM 781 C CA . LEU B 1 43 ? -4.114 -0.783 -6.495 1.00 22.58 47 LEU B CA 1
ATOM 782 C C . LEU B 1 43 ? -4.386 -2.243 -6.157 1.00 23.13 47 LEU B C 1
ATOM 783 O O . LEU B 1 43 ? -5.274 -2.871 -6.751 1.00 23.87 47 LEU B O 1
ATOM 788 N N . ILE B 1 44 ? -3.603 -2.815 -5.244 1.00 21.35 48 ILE B N 1
ATOM 789 C CA . ILE B 1 44 ? -3.774 -4.223 -4.910 1.00 23.02 48 ILE B CA 1
ATOM 790 C C . ILE B 1 44 ? -5.123 -4.452 -4.236 1.00 26.57 48 ILE B C 1
ATOM 791 O O . ILE B 1 44 ? -5.807 -5.448 -4.502 1.00 28.18 48 ILE B O 1
ATOM 796 N N . LYS B 1 45 ? -5.554 -3.516 -3.390 1.00 24.54 49 LYS B N 1
ATOM 797 C CA . LYS B 1 45 ? -6.899 -3.604 -2.833 1.00 25.05 49 LYS B CA 1
ATOM 798 C C . LYS B 1 45 ? -7.966 -3.355 -3.894 1.00 24.70 49 LYS B C 1
ATOM 799 O O . LYS B 1 45 ? -8.994 -4.043 -3.917 1.00 26.29 49 LYS B O 1
ATOM 805 N N . ALA B 1 46 ? -7.739 -2.387 -4.792 1.00 25.37 50 ALA B N 1
ATOM 806 C CA . ALA B 1 46 ? -8.740 -2.058 -5.802 1.00 24.70 50 ALA B CA 1
ATOM 807 C C . ALA B 1 46 ? -8.874 -3.141 -6.867 1.00 25.91 50 ALA B C 1
ATOM 808 O O . ALA B 1 46 ? -9.931 -3.240 -7.507 1.00 25.92 50 ALA B O 1
ATOM 810 N N . ALA B 1 47 ? -7.838 -3.948 -7.078 1.00 22.23 51 ALA B N 1
ATOM 811 C CA . ALA B 1 47 ? -7.879 -5.016 -8.068 1.00 22.69 51 ALA B CA 1
ATOM 812 C C . ALA B 1 47 ? -8.214 -6.368 -7.443 1.00 25.41 51 ALA B C 1
ATOM 813 O O . ALA B 1 47 ? -8.052 -7.405 -8.094 1.00 23.60 51 ALA B O 1
ATOM 815 N N . ALA B 1 48 ? -8.684 -6.372 -6.192 1.00 23.34 52 ALA B N 1
ATOM 816 C CA . ALA B 1 48 ? -8.838 -7.618 -5.442 1.00 25.96 52 ALA B CA 1
ATOM 817 C C . ALA B 1 48 ? -9.728 -8.617 -6.167 1.00 23.80 52 ALA B C 1
ATOM 818 O O . ALA B 1 48 ? -9.454 -9.820 -6.159 1.00 25.97 52 ALA B O 1
ATOM 820 N N . ALA B 1 49 ? -10.812 -8.140 -6.785 1.00 25.86 53 ALA B N 1
ATOM 821 C CA . ALA B 1 49 ? -11.736 -9.058 -7.443 1.00 28.28 53 ALA B CA 1
ATOM 822 C C . ALA B 1 49 ? -11.046 -9.809 -8.573 1.00 30.10 53 ALA B C 1
ATOM 823 O O . ALA B 1 49 ? -11.207 -11.029 -8.708 1.00 28.31 53 ALA B O 1
ATOM 825 N N . ALA B 1 50 ? -10.236 -9.105 -9.376 1.00 26.47 54 ALA B N 1
ATOM 826 C CA . ALA B 1 50 ? -9.530 -9.770 -10.467 1.00 25.90 54 ALA B CA 1
ATOM 827 C C . ALA B 1 50 ? -8.439 -10.697 -9.943 1.00 26.37 54 ALA B C 1
ATOM 828 O O . ALA B 1 50 ? -8.235 -11.793 -10.475 1.00 29.11 54 ALA B O 1
ATOM 830 N N . ILE B 1 51 ? -7.708 -10.267 -8.914 1.00 22.69 55 ILE B N 1
ATOM 831 C CA . ILE B 1 51 ? -6.637 -11.096 -8.375 1.00 21.00 55 ILE B CA 1
ATOM 832 C C . ILE B 1 51 ? -7.199 -12.428 -7.890 1.00 23.31 55 ILE B C 1
ATOM 833 O O . ILE B 1 51 ? -6.574 -13.483 -8.051 1.00 24.66 55 ILE B O 1
ATOM 838 N N . ASP B 1 52 ? -8.400 -12.395 -7.308 1.00 25.68 56 ASP B N 1
ATOM 839 C CA . ASP B 1 52 ? -9.052 -13.587 -6.769 1.00 25.32 56 ASP B CA 1
ATOM 840 C C . ASP B 1 52 ? -9.501 -14.553 -7.849 1.00 30.93 56 ASP B C 1
ATOM 841 O O . ASP B 1 52 ? -9.835 -15.698 -7.527 1.00 29.33 56 ASP B O 1
ATOM 846 N N . LYS B 1 53 ? -9.512 -14.133 -9.112 1.00 28.67 57 LYS B N 1
ATOM 847 C CA . LYS B 1 53 ? -9.830 -15.048 -10.194 1.00 33.14 57 LYS B CA 1
ATOM 848 C C . LYS B 1 53 ? -8.605 -15.770 -10.735 1.00 29.76 57 LYS B C 1
ATOM 849 O O . LYS B 1 53 ? -8.765 -16.684 -11.541 1.00 35.17 57 LYS B O 1
ATOM 855 N N . LEU B 1 54 ? -7.404 -15.417 -10.294 1.00 28.23 58 LEU B N 1
ATOM 856 C CA . LEU B 1 54 ? -6.194 -16.042 -10.812 1.00 32.73 58 LEU B CA 1
ATOM 857 C C . LEU B 1 54 ? -6.128 -17.499 -10.375 1.00 42.51 58 LEU B C 1
ATOM 858 O O . LEU B 1 54 ? -6.038 -17.762 -9.166 1.00 43.64 58 LEU B O 1
ATOM 863 N N . PRO B 1 55 ? -6.223 -18.477 -11.302 1.00 43.29 59 PRO B N 1
ATOM 864 C CA . PRO B 1 55 ? -6.063 -19.904 -10.978 1.00 48.37 59 PRO B CA 1
ATOM 865 C C . PRO B 1 55 ? -4.598 -20.305 -10.806 1.00 50.06 59 PRO B C 1
ATOM 866 O O . PRO B 1 55 ? -4.021 -20.839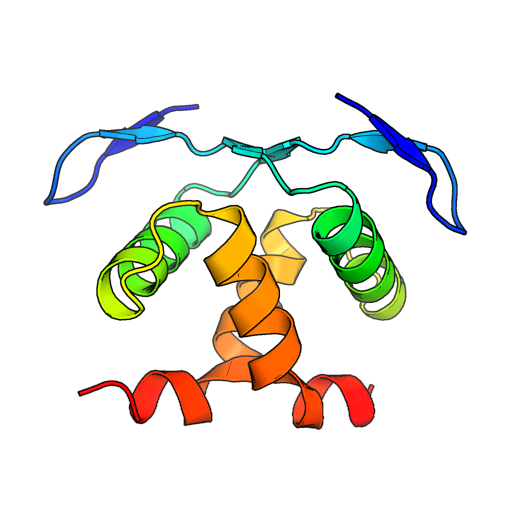 -11.757 1.00 53.89 59 PRO B O 1
#

Nearest PDB structures (foldseek):
  5zkt-assembly1_A  TM=1.019E+00  e=1.088E-08  Oryza sativa Japonica Group
  7vp2-assembly1_B  TM=9.252E-01  e=6.276E-07  Arabidopsis thaliana
  7vp4-assembly3_J  TM=9.372E-01  e=1.015E-06  Arabidopsis thaliana
  7vp5-assembly1_A  TM=9.323E-01  e=1.534E-06  Arabidopsis thaliana
  7vp5-assembly1_B  TM=9.300E-01  e=1.885E-06  Arabidopsis thaliana

Secondary structure (DSSP, 8-state):
-EEEETTEEEESEEEPPHHHHHHHHHHHHHHT-SSHHHHHHHHHHHTHHHHHT-/-EEEETTEEEESEEEPPHHHHHHHHHHHHHHT-SSHHHHHHHHHHHTHHHHTT--

B-factor: mean 32.57, std 9.65, range [17.5, 65.93]

Foldseek 3Di:
DWDADPVGIDDPDDDDDPVVVVVLVVQCVVVVDPDSVVSVVVVCVVCVVVVVVD/DWDADPVGIDDPDDDDDPVVVVVLVVQCVVVVDPDSVVSVVVVCVVCVVVVVPDD

Sequence (109 aa):
SKVYTAKGIRDRRVRLSVSTAIQFYDLQDRLGYDQPSKAIEWLIKAAAAAIDKLSKVYTAKGIRDRRVRLSVSTAIQFYDLQDRLGYDQPSKAIEWLIKAAAAAIDKLP